Protein AF-A0A9N9S0D3-F1 (afdb_monomer_lite)

pLDDT: mean 79.44, std 11.35, range [39.31, 94.56]

Structure (mmCIF, N/CA/C/O backbone):
d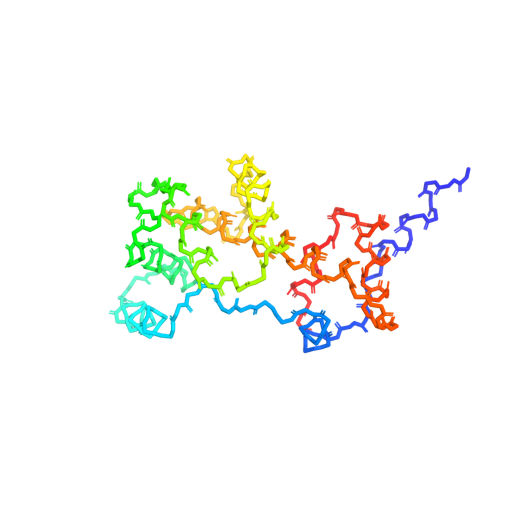ata_AF-A0A9N9S0D3-F1
#
_entry.id   AF-A0A9N9S0D3-F1
#
loop_
_atom_site.group_PDB
_atom_site.id
_atom_site.type_symbol
_atom_site.label_atom_id
_atom_site.label_alt_id
_atom_site.label_comp_id
_atom_site.label_asym_id
_atom_site.label_entity_id
_atom_site.label_seq_id
_atom_site.pdbx_PDB_ins_code
_atom_s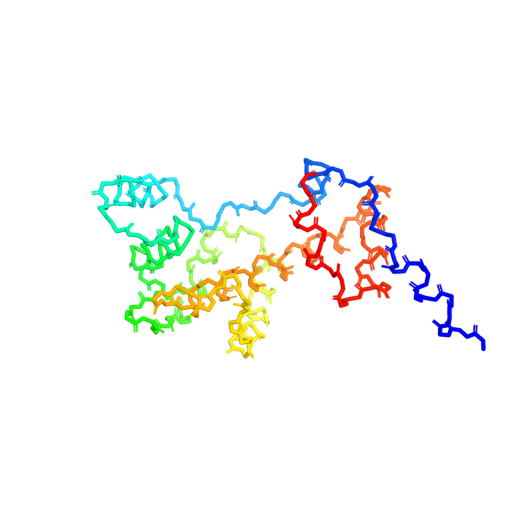ite.Cartn_x
_atom_site.Cartn_y
_atom_site.Cartn_z
_atom_site.occupancy
_atom_site.B_iso_or_equiv
_atom_site.auth_seq_id
_atom_site.auth_comp_id
_atom_site.auth_asym_id
_atom_site.auth_atom_id
_atom_site.pdbx_PDB_model_num
ATOM 1 N N . MET A 1 1 ? 1.444 15.442 36.832 1.00 44.16 1 MET A N 1
ATOM 2 C CA . MET A 1 1 ? 1.760 14.003 37.015 1.00 44.16 1 MET A CA 1
ATOM 3 C C . MET A 1 1 ? 1.287 13.112 35.844 1.00 44.16 1 MET A C 1
ATOM 5 O O . MET A 1 1 ? 1.137 11.915 36.040 1.00 44.16 1 MET A O 1
ATOM 9 N N . SER A 1 2 ? 1.118 13.631 34.614 1.00 50.88 2 SER A N 1
ATOM 10 C CA . SER A 1 2 ? 0.492 12.857 33.515 1.00 50.88 2 SER A CA 1
ATOM 11 C C . SER A 1 2 ? 1.452 12.205 32.509 1.00 50.88 2 SER A C 1
ATOM 13 O O . SER A 1 2 ? 1.049 11.251 31.862 1.00 50.88 2 SER A O 1
ATOM 15 N N . LYS A 1 3 ? 2.718 12.640 32.387 1.00 45.28 3 LYS A N 1
ATOM 16 C CA . LYS A 1 3 ? 3.658 12.077 31.387 1.00 45.28 3 LYS A CA 1
ATOM 17 C C . LYS A 1 3 ? 4.120 10.641 31.709 1.00 45.28 3 LYS A C 1
ATOM 19 O O . LYS A 1 3 ? 4.100 9.786 30.835 1.00 45.28 3 LYS A O 1
ATOM 24 N N . LYS A 1 4 ? 4.413 10.342 32.984 1.00 46.22 4 LYS A N 1
ATOM 25 C CA . LYS A 1 4 ? 4.898 9.016 33.437 1.00 46.22 4 LYS A CA 1
ATOM 26 C C . LYS A 1 4 ? 3.873 7.877 33.322 1.00 46.22 4 LYS A C 1
ATOM 28 O O . LYS A 1 4 ? 4.261 6.713 33.300 1.00 46.22 4 LYS A O 1
ATOM 33 N N . LYS A 1 5 ? 2.569 8.180 33.304 1.00 49.44 5 LYS A N 1
ATOM 34 C CA . LYS A 1 5 ? 1.515 7.153 33.206 1.00 49.44 5 LYS A CA 1
ATOM 35 C C . LYS A 1 5 ? 1.304 6.715 31.752 1.00 49.44 5 LYS A C 1
ATOM 37 O O . LYS A 1 5 ? 1.158 5.526 31.499 1.00 49.44 5 LYS A O 1
ATOM 42 N N . THR A 1 6 ? 1.382 7.659 30.814 1.00 53.00 6 THR A N 1
ATOM 43 C CA . THR A 1 6 ? 1.262 7.400 29.374 1.00 53.00 6 THR A CA 1
ATOM 44 C C . THR A 1 6 ? 2.432 6.571 28.836 1.00 53.00 6 THR A C 1
ATOM 46 O O . THR A 1 6 ? 2.200 5.660 28.052 1.00 53.00 6 THR A O 1
ATOM 49 N N . GLU A 1 7 ? 3.665 6.784 29.317 1.00 54.78 7 GLU A N 1
ATOM 50 C CA . GLU A 1 7 ? 4.820 5.943 28.939 1.00 54.78 7 GLU A CA 1
ATOM 51 C C . GLU A 1 7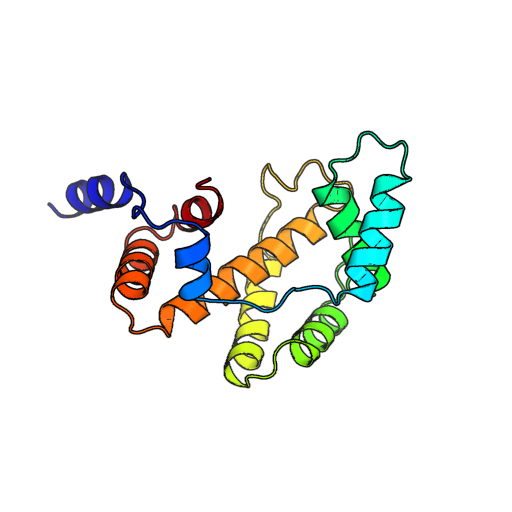 ? 4.627 4.467 29.310 1.00 54.78 7 GLU A C 1
ATOM 53 O O . GLU A 1 7 ? 4.866 3.596 28.480 1.00 54.78 7 GLU A O 1
ATOM 58 N N . LYS A 1 8 ? 4.138 4.166 30.524 1.00 61.97 8 LYS A N 1
ATOM 59 C CA . LYS A 1 8 ? 3.874 2.778 30.950 1.00 61.97 8 LYS A CA 1
ATOM 60 C C . LYS A 1 8 ? 2.764 2.105 30.139 1.00 61.97 8 LYS A C 1
ATOM 62 O O . LYS A 1 8 ? 2.847 0.910 29.881 1.00 61.97 8 LYS A O 1
ATOM 67 N N . GLU A 1 9 ? 1.732 2.850 29.745 1.00 62.78 9 GLU A N 1
ATOM 68 C CA . GLU A 1 9 ? 0.644 2.318 28.912 1.00 62.78 9 GLU A CA 1
ATOM 69 C C . GLU A 1 9 ? 1.098 2.073 27.469 1.00 62.78 9 GLU A C 1
ATOM 71 O O . GLU A 1 9 ? 0.650 1.116 26.847 1.00 62.78 9 GLU A O 1
ATOM 76 N N . CYS A 1 10 ? 2.028 2.887 26.964 1.00 70.06 10 CYS A N 1
ATOM 77 C CA . CYS A 1 10 ? 2.609 2.693 25.645 1.00 70.06 10 CYS A CA 1
ATOM 78 C C . CYS A 1 10 ? 3.698 1.635 25.606 1.00 70.06 10 CYS A C 1
ATOM 80 O O . CYS A 1 10 ? 4.029 1.226 24.506 1.00 70.06 10 CYS A O 1
ATOM 82 N N . GLN A 1 11 ? 4.239 1.173 26.741 1.00 69.75 11 GLN A N 1
ATOM 83 C CA . GLN A 1 11 ? 5.256 0.113 26.796 1.00 69.75 11 GLN A CA 1
ATOM 84 C C . GLN A 1 11 ? 4.720 -1.268 26.391 1.00 69.75 11 GLN A C 1
ATOM 86 O O . GLN A 1 11 ? 5.486 -2.081 25.876 1.00 69.75 11 GLN A O 1
ATOM 91 N N . ILE A 1 12 ? 3.422 -1.517 26.580 1.00 72.56 12 ILE A N 1
ATOM 92 C CA . ILE A 1 12 ? 2.795 -2.822 26.354 1.00 72.56 12 ILE A CA 1
ATOM 93 C C . ILE A 1 12 ? 1.930 -2.752 25.095 1.00 72.56 12 ILE A C 1
ATOM 95 O O . ILE A 1 12 ? 0.886 -2.099 25.093 1.00 72.56 12 ILE A O 1
ATOM 99 N N . LEU A 1 13 ? 2.341 -3.461 24.042 1.00 69.06 13 LEU A N 1
ATOM 100 C CA . LEU A 1 13 ? 1.510 -3.640 22.853 1.00 69.06 13 LEU A CA 1
ATOM 101 C C . LEU A 1 13 ? 0.228 -4.404 23.227 1.00 69.06 13 LEU A C 1
ATOM 103 O O . LEU A 1 13 ? 0.275 -5.347 24.030 1.00 69.06 13 LEU A O 1
ATOM 107 N N . PRO A 1 14 ? -0.938 -4.022 22.681 1.00 71.69 14 PRO A N 1
ATOM 108 C CA . PRO A 1 14 ? -2.157 -4.779 22.896 1.00 71.69 14 PRO A CA 1
ATOM 109 C C . PRO A 1 14 ? -1.950 -6.201 22.361 1.00 71.69 14 PRO A C 1
ATOM 111 O O . PRO A 1 14 ? -1.576 -6.384 21.209 1.00 71.69 14 PRO A O 1
ATOM 114 N N . LYS A 1 15 ? -2.202 -7.215 23.202 1.00 71.56 15 LYS A N 1
ATOM 115 C CA . LYS A 1 15 ? -2.138 -8.633 22.812 1.00 71.56 15 LYS A CA 1
ATOM 116 C C . LYS A 1 15 ? -3.276 -8.961 21.842 1.00 71.56 15 LYS A C 1
ATOM 118 O O . LYS A 1 15 ? -4.320 -9.472 22.247 1.00 71.56 15 LYS A O 1
ATOM 123 N N . VAL A 1 16 ? -3.090 -8.612 20.578 1.00 69.75 16 VAL A N 1
ATOM 124 C CA . VAL A 1 16 ? -4.000 -8.895 19.471 1.00 69.75 16 VAL A CA 1
ATOM 125 C C . VAL A 1 16 ? -3.178 -9.607 18.410 1.00 69.75 16 VAL A C 1
ATOM 127 O O . VAL A 1 16 ? -2.130 -9.113 18.014 1.00 69.75 16 VAL A O 1
ATOM 130 N N . SER A 1 17 ? -3.621 -10.789 17.992 1.00 70.62 17 SER A N 1
ATOM 131 C CA . SER A 1 17 ? -2.954 -11.523 16.918 1.00 70.62 17 SER A CA 1
ATOM 132 C C . SER A 1 17 ? -3.156 -10.807 15.579 1.00 70.62 17 SER A C 1
ATOM 134 O O . SER A 1 17 ? -4.193 -10.164 15.387 1.00 70.62 17 SER A O 1
ATOM 136 N N . LYS A 1 18 ? -2.226 -10.963 14.625 1.00 68.88 18 LYS A N 1
ATOM 137 C CA . LYS A 1 18 ? -2.382 -10.394 13.271 1.00 68.88 18 LYS A CA 1
ATOM 138 C C . LYS A 1 18 ? -3.736 -10.730 12.622 1.00 68.88 18 LYS A C 1
ATOM 140 O O . LYS A 1 18 ? -4.378 -9.798 12.149 1.00 68.88 18 LYS A O 1
ATOM 145 N N . PRO A 1 19 ? -4.259 -11.976 12.682 1.00 72.88 19 PRO A N 1
ATOM 146 C CA . PRO A 1 19 ? -5.588 -12.282 12.147 1.00 72.88 19 PRO A CA 1
ATOM 147 C C . PRO A 1 19 ? -6.699 -11.423 12.757 1.00 72.88 19 PRO A C 1
ATOM 149 O O . PRO A 1 19 ? -7.545 -10.914 12.036 1.00 72.88 19 PRO A O 1
ATOM 152 N N . LYS A 1 20 ? -6.657 -11.167 14.070 1.00 72.75 20 LYS A N 1
ATOM 153 C CA . LYS A 1 20 ? -7.641 -10.305 14.744 1.00 72.75 20 LYS A CA 1
ATOM 154 C C . LYS A 1 20 ? -7.454 -8.821 14.429 1.00 72.75 20 LYS A C 1
ATOM 156 O O . LYS A 1 20 ? -8.412 -8.054 14.481 1.00 72.75 20 LYS A O 1
ATOM 161 N N . LEU A 1 21 ? -6.228 -8.406 14.117 1.00 73.56 21 LEU A N 1
ATOM 162 C CA . LEU A 1 21 ? -5.931 -7.065 13.620 1.00 73.56 21 LEU A CA 1
ATOM 163 C C . LEU A 1 21 ? -6.548 -6.868 12.220 1.00 73.56 21 LEU A C 1
ATOM 165 O O . LEU A 1 21 ? -7.164 -5.836 11.959 1.00 73.56 21 LEU A O 1
ATOM 169 N N . LEU A 1 22 ? -6.461 -7.893 11.369 1.00 74.12 22 LEU A N 1
ATOM 170 C CA . LEU A 1 22 ? -7.061 -7.931 10.032 1.00 74.12 22 LEU A CA 1
ATOM 171 C C . LEU A 1 22 ? -8.591 -8.103 10.066 1.00 74.12 22 LEU A C 1
ATOM 173 O O . LEU A 1 22 ? -9.281 -7.518 9.242 1.00 74.12 22 LEU A O 1
ATOM 177 N N . GLU A 1 23 ? -9.160 -8.798 11.057 1.00 77.81 23 GLU A N 1
ATOM 178 C CA . GLU A 1 23 ? -10.618 -8.806 11.294 1.00 77.81 23 GLU A CA 1
ATOM 179 C C . GLU A 1 23 ? -11.151 -7.391 11.580 1.00 77.81 23 GLU A C 1
ATOM 181 O O . GLU A 1 23 ? -12.252 -7.029 11.159 1.00 77.81 23 GLU A O 1
ATOM 186 N N . CYS A 1 24 ? -10.358 -6.557 12.264 1.00 78.56 24 CYS A N 1
ATOM 187 C CA . CYS A 1 24 ? -10.700 -5.155 12.492 1.00 78.56 24 CYS A CA 1
ATOM 188 C C . CYS A 1 24 ? -10.608 -4.311 11.225 1.00 78.56 24 CYS A C 1
ATOM 190 O O . CYS A 1 24 ? -11.371 -3.359 11.065 1.00 78.56 24 CYS A O 1
ATOM 192 N N . CYS A 1 25 ? -9.686 -4.626 10.327 1.00 78.38 25 CYS A N 1
ATOM 193 C CA . CYS A 1 25 ? -9.649 -4.000 9.024 1.00 78.38 25 CYS A CA 1
ATOM 194 C C . CYS A 1 25 ? -9.001 -4.909 7.986 1.00 78.38 25 CYS A C 1
ATOM 196 O O . CYS A 1 25 ? -7.777 -5.027 7.935 1.00 78.38 25 CYS A O 1
ATOM 198 N N . ALA A 1 26 ? -9.832 -5.484 7.123 1.00 77.06 26 ALA A N 1
ATOM 199 C CA . ALA A 1 26 ? -9.373 -6.126 5.908 1.00 77.06 26 ALA A CA 1
ATOM 200 C C . ALA A 1 26 ? -9.245 -5.040 4.838 1.00 77.06 26 ALA A C 1
ATOM 202 O O . ALA A 1 26 ? -10.244 -4.618 4.248 1.00 77.06 26 ALA A O 1
ATOM 203 N N . LEU A 1 27 ? -8.029 -4.531 4.648 1.00 77.94 27 LEU A N 1
ATOM 204 C CA . LEU A 1 27 ? -7.731 -3.752 3.455 1.00 77.94 27 LEU A CA 1
ATOM 205 C C . LEU A 1 27 ? -7.675 -4.709 2.256 1.00 77.94 27 LEU A C 1
ATOM 207 O O . LEU A 1 27 ? -7.188 -5.828 2.413 1.00 77.94 27 LEU A O 1
ATOM 211 N N . PRO A 1 28 ? -8.186 -4.309 1.081 1.00 74.50 28 PRO A N 1
ATOM 212 C CA . PRO A 1 28 ? -7.936 -5.057 -0.140 1.00 74.50 28 PRO A CA 1
ATOM 213 C C . PRO A 1 28 ? -6.434 -5.107 -0.425 1.00 74.50 28 PRO A C 1
ATOM 215 O O . PRO A 1 28 ? -5.695 -4.183 -0.066 1.00 74.50 28 PRO A O 1
ATOM 218 N N . ASP A 1 29 ? -6.015 -6.171 -1.105 1.00 82.38 29 ASP A N 1
ATOM 219 C CA . ASP A 1 29 ? -4.662 -6.278 -1.636 1.00 82.38 29 ASP A CA 1
ATOM 220 C C . ASP A 1 29 ? -4.358 -5.064 -2.517 1.00 82.38 29 ASP A C 1
ATOM 222 O O . ASP A 1 29 ? -5.196 -4.613 -3.304 1.00 82.38 29 ASP A O 1
ATOM 2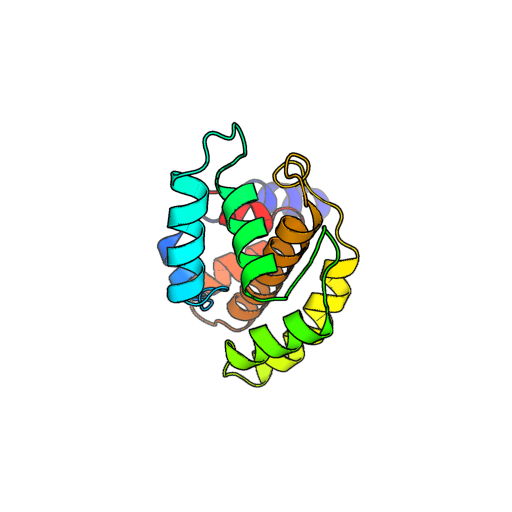26 N N . PHE A 1 30 ? -3.152 -4.522 -2.359 1.00 84.25 30 PHE A N 1
ATOM 227 C CA . PHE A 1 30 ? -2.732 -3.345 -3.112 1.00 84.25 30 PHE A CA 1
ATOM 228 C C . PHE A 1 30 ? -2.541 -3.665 -4.577 1.00 84.25 30 PHE A C 1
ATOM 230 O O . PHE A 1 30 ? -2.820 -2.812 -5.399 1.00 84.25 30 PHE A O 1
ATOM 237 N N . PHE A 1 31 ? -2.134 -4.886 -4.900 1.00 89.25 31 PHE A N 1
ATOM 238 C CA . PHE A 1 31 ? -1.942 -5.321 -6.268 1.00 89.25 31 PHE A CA 1
ATOM 239 C C . PHE A 1 31 ? -2.931 -6.423 -6.613 1.00 89.25 31 PHE A C 1
ATOM 241 O O . PHE A 1 31 ? -3.232 -7.293 -5.791 1.00 89.25 31 PHE A O 1
ATOM 248 N N . LYS A 1 32 ? -3.446 -6.375 -7.841 1.00 87.88 32 LYS A N 1
ATOM 249 C CA . LYS A 1 32 ? -4.280 -7.445 -8.390 1.00 87.88 32 LYS A CA 1
ATOM 250 C C . LYS A 1 32 ? -3.487 -8.756 -8.453 1.00 87.88 32 LYS A C 1
ATOM 252 O O . LYS A 1 32 ? -2.257 -8.757 -8.465 1.00 87.88 32 LYS A O 1
ATOM 257 N N . SER A 1 33 ? -4.204 -9.880 -8.455 1.00 89.25 33 SER A N 1
ATOM 258 C CA . SER A 1 33 ? -3.586 -11.209 -8.397 1.00 89.25 33 SER A CA 1
ATOM 259 C C . SER A 1 33 ? -2.655 -11.487 -9.572 1.00 89.25 33 SER A C 1
ATOM 261 O O . SER A 1 33 ? -1.607 -12.072 -9.352 1.00 89.25 33 SER A O 1
ATOM 263 N N . ASP A 1 34 ? -3.011 -11.024 -10.771 1.00 92.94 34 ASP A N 1
ATOM 264 C CA . ASP A 1 34 ? -2.196 -11.129 -11.984 1.00 92.94 34 ASP A CA 1
ATOM 265 C C . ASP A 1 34 ? -0.844 -10.422 -11.825 1.00 92.94 34 ASP A C 1
ATOM 267 O O . ASP A 1 34 ? 0.190 -11.055 -11.992 1.00 92.94 34 ASP A O 1
ATOM 271 N N . VAL A 1 35 ? -0.840 -9.159 -11.388 1.00 93.38 35 VAL A N 1
ATOM 272 C CA . VAL A 1 35 ? 0.396 -8.401 -11.111 1.00 93.38 35 VAL A CA 1
ATOM 273 C C . VAL A 1 35 ? 1.245 -9.113 -10.061 1.00 93.38 35 VAL A C 1
ATOM 275 O O . VAL A 1 35 ? 2.453 -9.266 -10.218 1.00 93.38 35 VAL A O 1
ATOM 278 N N . ARG A 1 36 ? 0.616 -9.579 -8.975 1.00 91.06 36 ARG A N 1
ATOM 279 C CA . ARG A 1 36 ? 1.331 -10.288 -7.910 1.00 91.06 36 ARG A CA 1
ATOM 280 C C . ARG A 1 36 ? 1.956 -11.585 -8.418 1.00 91.06 36 ARG A C 1
ATOM 282 O O . ARG A 1 36 ? 3.082 -11.878 -8.045 1.00 91.06 36 ARG A O 1
ATOM 289 N N . GLU A 1 37 ? 1.232 -12.369 -9.207 1.00 93.00 37 GLU A N 1
ATOM 290 C CA . GLU A 1 37 ? 1.720 -13.637 -9.757 1.00 93.00 37 GLU A CA 1
ATOM 291 C C . GLU A 1 37 ? 2.884 -13.415 -10.726 1.00 93.00 37 GLU A C 1
ATOM 293 O O . GLU A 1 37 ? 3.897 -14.103 -10.599 1.00 93.00 37 GLU A O 1
ATOM 298 N N . THR A 1 38 ? 2.786 -12.412 -11.606 1.00 93.94 38 THR A N 1
ATOM 299 C CA . THR A 1 38 ? 3.893 -11.983 -12.474 1.00 93.94 38 THR A CA 1
ATOM 300 C C . THR A 1 38 ? 5.127 -11.644 -11.644 1.00 93.94 38 THR A C 1
ATOM 302 O O . THR A 1 38 ? 6.175 -12.259 -11.825 1.00 93.94 38 THR A O 1
ATOM 305 N N . CYS A 1 39 ? 4.989 -10.759 -10.654 1.00 92.31 39 CYS A N 1
ATOM 306 C CA . CYS A 1 39 ? 6.126 -10.324 -9.848 1.00 92.31 39 CYS A CA 1
ATOM 307 C C . CYS A 1 39 ? 6.718 -11.426 -8.971 1.00 92.31 39 CYS A C 1
ATOM 309 O O . CYS A 1 39 ? 7.929 -11.466 -8.779 1.00 92.31 39 CYS A O 1
ATOM 311 N N . VAL A 1 40 ? 5.896 -12.351 -8.460 1.00 91.44 40 VAL A N 1
ATOM 312 C CA . VAL A 1 40 ? 6.414 -13.522 -7.739 1.00 91.44 40 VAL A CA 1
ATOM 313 C C . VAL A 1 40 ? 7.281 -14.366 -8.665 1.00 91.44 40 VAL A C 1
ATOM 315 O O . VAL A 1 40 ? 8.349 -14.788 -8.233 1.00 91.44 40 VAL A O 1
ATOM 318 N N . SER A 1 41 ? 6.854 -14.589 -9.914 1.00 90.19 41 SER A N 1
ATOM 319 C CA . SER A 1 41 ? 7.647 -15.337 -10.895 1.00 90.19 41 SER A CA 1
ATOM 320 C C . SER A 1 41 ? 8.974 -14.634 -11.172 1.00 90.19 41 SER A C 1
ATOM 322 O O . SER A 1 41 ? 10.026 -15.237 -10.980 1.00 90.19 41 SER A O 1
ATOM 324 N N . GLU A 1 42 ? 8.937 -13.346 -11.525 1.00 89.69 42 GLU A N 1
ATOM 325 C CA . GLU A 1 42 ? 10.137 -12.569 -11.864 1.00 89.69 42 GLU A CA 1
ATOM 326 C C . GLU A 1 42 ? 11.140 -12.505 -10.710 1.00 89.69 42 GLU A C 1
ATOM 328 O O . GLU A 1 42 ? 12.334 -12.734 -10.901 1.00 89.69 42 GLU A O 1
ATOM 333 N N . CYS A 1 43 ? 10.658 -12.276 -9.489 1.00 88.38 43 CYS A N 1
ATOM 334 C CA . CYS A 1 43 ? 11.514 -12.235 -8.310 1.00 88.38 43 CYS A CA 1
ATOM 335 C C . CYS A 1 43 ? 12.008 -13.620 -7.872 1.00 88.38 43 CYS A C 1
ATOM 337 O O . CYS A 1 43 ? 13.017 -13.701 -7.177 1.00 88.38 43 CYS A O 1
ATOM 339 N N . SER A 1 44 ? 11.321 -14.705 -8.251 1.00 83.81 44 SER A N 1
ATOM 340 C CA . SER A 1 44 ? 11.773 -16.076 -7.976 1.00 83.81 44 SER A CA 1
ATOM 341 C C . SER A 1 44 ? 12.798 -16.599 -8.984 1.00 83.81 44 SER A C 1
ATOM 343 O O . SER A 1 44 ? 13.615 -17.442 -8.619 1.00 83.81 44 SER A O 1
ATOM 345 N N . ASP A 1 45 ? 12.767 -16.085 -10.216 1.00 77.00 45 ASP A N 1
ATOM 346 C CA . ASP A 1 45 ? 13.695 -16.436 -11.299 1.00 77.00 45 ASP A CA 1
ATOM 347 C C . ASP A 1 45 ? 14.946 -15.533 -11.322 1.00 77.00 45 ASP A C 1
ATOM 349 O O . ASP A 1 45 ? 15.906 -15.797 -12.047 1.00 77.00 45 ASP A O 1
ATOM 353 N N . SER A 1 46 ? 14.943 -14.460 -10.530 1.00 65.62 46 SER A N 1
ATOM 354 C CA . SER A 1 46 ? 16.066 -13.544 -10.367 1.00 65.62 46 SER A CA 1
ATOM 355 C C . SER A 1 46 ? 17.165 -14.161 -9.489 1.00 65.62 46 SER A C 1
ATOM 357 O O . SER A 1 46 ? 16.967 -14.388 -8.298 1.00 65.62 46 SER A O 1
ATOM 359 N N . ASP A 1 47 ? 18.364 -14.342 -10.053 1.00 58.59 47 ASP A N 1
ATOM 360 C CA . ASP A 1 47 ? 19.598 -14.725 -9.336 1.00 58.59 47 ASP A CA 1
ATOM 361 C C . ASP A 1 47 ? 20.111 -13.634 -8.357 1.00 58.59 47 ASP A C 1
ATOM 363 O O . ASP A 1 47 ? 21.213 -13.746 -7.814 1.00 58.59 47 ASP A O 1
ATOM 367 N N . ALA A 1 48 ? 19.374 -12.534 -8.165 1.00 56.84 48 ALA A N 1
ATOM 368 C CA . ALA A 1 48 ? 19.842 -11.378 -7.409 1.00 56.84 48 ALA A CA 1
ATOM 369 C C . ALA A 1 48 ? 19.728 -11.563 -5.885 1.00 56.84 48 ALA A C 1
ATOM 371 O O . ALA A 1 48 ? 18.681 -11.941 -5.366 1.00 56.84 48 ALA A O 1
ATOM 372 N N . ASP A 1 49 ? 20.772 -11.135 -5.165 1.00 62.44 49 ASP A N 1
ATOM 373 C CA . ASP A 1 49 ? 20.832 -10.930 -3.702 1.00 62.44 49 ASP A CA 1
ATOM 374 C C . ASP A 1 49 ? 19.861 -9.835 -3.184 1.00 62.44 49 ASP A C 1
ATOM 376 O O . ASP A 1 49 ? 20.044 -9.276 -2.099 1.00 62.44 49 ASP A O 1
ATOM 380 N N . GLN A 1 50 ? 18.846 -9.470 -3.968 1.00 69.12 50 GLN A N 1
ATOM 381 C CA . GLN A 1 50 ? 17.891 -8.428 -3.625 1.00 69.12 50 GLN A CA 1
ATOM 382 C C . GLN A 1 50 ? 16.862 -8.981 -2.635 1.00 69.12 50 GLN A C 1
ATOM 384 O O . GLN A 1 50 ? 16.367 -10.099 -2.789 1.00 69.12 50 GLN A O 1
ATOM 389 N N . ASP A 1 51 ? 16.519 -8.195 -1.613 1.00 82.69 51 ASP A N 1
ATOM 390 C CA . ASP A 1 51 ? 15.471 -8.584 -0.674 1.00 82.69 51 ASP A CA 1
ATOM 391 C C . ASP A 1 51 ? 14.159 -8.865 -1.446 1.00 82.69 51 ASP A C 1
ATOM 393 O O . ASP A 1 51 ? 13.737 -8.029 -2.260 1.00 82.69 51 ASP A O 1
ATOM 397 N N . PRO A 1 52 ? 13.496 -10.019 -1.221 1.00 84.38 52 PRO A N 1
ATOM 398 C CA . PRO A 1 52 ? 12.292 -10.388 -1.960 1.00 84.38 52 PRO A CA 1
ATOM 399 C C . PRO A 1 52 ? 11.190 -9.330 -1.898 1.00 84.38 52 PRO A C 1
ATOM 401 O O . PRO A 1 52 ? 10.437 -9.164 -2.854 1.00 84.38 52 PRO A O 1
ATOM 404 N N . TRP A 1 53 ? 11.085 -8.591 -0.793 1.00 83.81 53 TRP A N 1
ATOM 405 C CA . TRP A 1 53 ? 10.119 -7.511 -0.655 1.00 83.81 53 TRP A CA 1
ATOM 406 C C . TRP A 1 53 ? 10.482 -6.298 -1.521 1.00 83.81 53 TRP A C 1
ATOM 408 O O . TRP A 1 53 ? 9.588 -5.723 -2.148 1.00 83.81 53 TRP A O 1
ATOM 418 N N . CYS A 1 54 ? 11.770 -5.943 -1.616 1.00 87.44 54 CYS A N 1
ATOM 419 C CA . CYS A 1 54 ? 12.252 -4.883 -2.507 1.00 87.44 54 CYS A CA 1
ATOM 420 C C . CYS A 1 54 ? 11.984 -5.218 -3.979 1.00 87.44 54 CYS A C 1
ATOM 422 O O . CYS A 1 54 ? 11.463 -4.371 -4.713 1.00 87.44 54 CYS A O 1
ATOM 424 N N . CYS A 1 55 ? 12.275 -6.457 -4.391 1.00 89.81 55 CYS A N 1
ATOM 425 C CA . CYS A 1 55 ? 12.006 -6.918 -5.752 1.00 89.81 55 CYS A CA 1
ATOM 426 C C . CYS A 1 55 ? 10.502 -6.883 -6.056 1.00 89.81 55 CYS A C 1
ATOM 428 O O . CYS A 1 55 ? 10.073 -6.224 -7.003 1.00 89.81 55 CYS A O 1
ATOM 430 N N . MET A 1 56 ? 9.682 -7.500 -5.196 1.00 90.56 56 MET A N 1
ATOM 431 C CA . MET A 1 56 ? 8.227 -7.559 -5.377 1.00 90.56 56 MET A CA 1
ATOM 432 C C . MET A 1 56 ? 7.594 -6.173 -5.464 1.00 90.56 56 MET A C 1
ATOM 434 O O . MET A 1 56 ? 6.699 -5.944 -6.274 1.00 90.56 56 MET A O 1
ATOM 438 N N . THR A 1 57 ? 8.049 -5.251 -4.619 1.00 90.69 57 THR A N 1
ATOM 439 C CA . THR A 1 57 ? 7.543 -3.879 -4.590 1.00 90.69 57 THR A CA 1
ATOM 440 C C . THR A 1 57 ? 7.928 -3.118 -5.852 1.00 90.69 57 THR A C 1
ATOM 442 O O . THR A 1 57 ? 7.085 -2.430 -6.424 1.00 90.69 57 THR A O 1
ATOM 445 N N . THR A 1 58 ? 9.175 -3.261 -6.301 1.00 91.75 58 THR A N 1
ATOM 446 C CA . THR A 1 58 ? 9.660 -2.606 -7.519 1.00 91.75 58 THR A CA 1
ATOM 447 C C . THR A 1 58 ? 8.925 -3.126 -8.744 1.00 91.75 58 THR A C 1
ATOM 449 O O . THR A 1 58 ? 8.296 -2.328 -9.437 1.00 91.75 58 THR A O 1
ATOM 452 N N . CYS A 1 59 ? 8.887 -4.448 -8.931 1.00 93.00 59 CYS A N 1
ATOM 453 C CA . CYS A 1 59 ? 8.141 -5.069 -10.022 1.00 93.00 59 CYS A CA 1
ATOM 454 C C . CYS A 1 59 ? 6.684 -4.602 -10.030 1.00 93.00 59 CYS A C 1
ATOM 456 O O . CYS A 1 59 ? 6.191 -4.107 -11.038 1.00 93.00 59 CYS A O 1
ATOM 458 N N . ALA A 1 60 ? 5.996 -4.665 -8.884 1.00 93.94 60 ALA A N 1
ATOM 459 C CA . ALA A 1 60 ? 4.582 -4.322 -8.846 1.00 93.94 60 ALA A CA 1
ATOM 460 C C . ALA A 1 60 ? 4.333 -2.846 -9.180 1.00 93.94 60 ALA A C 1
ATOM 462 O O . ALA A 1 60 ? 3.340 -2.537 -9.835 1.00 93.94 60 ALA A O 1
ATOM 463 N N . MET A 1 61 ? 5.217 -1.936 -8.758 1.00 94.56 61 MET A N 1
ATOM 464 C CA . MET A 1 61 ? 5.120 -0.508 -9.071 1.00 94.56 61 MET A CA 1
ATOM 465 C C . MET A 1 61 ? 5.361 -0.205 -10.550 1.00 94.56 61 MET A C 1
ATOM 467 O O . MET A 1 61 ? 4.690 0.675 -11.094 1.00 94.56 61 MET A O 1
ATOM 471 N N . GLU A 1 62 ? 6.280 -0.921 -11.193 1.00 93.06 62 GLU A N 1
ATOM 472 C CA . GLU A 1 62 ? 6.585 -0.749 -12.615 1.00 93.06 62 GLU A CA 1
ATOM 473 C C . GLU A 1 62 ? 5.517 -1.392 -13.508 1.00 93.06 62 GLU A C 1
ATOM 475 O O . GLU A 1 62 ? 4.973 -0.712 -14.379 1.00 93.06 62 GLU A O 1
ATOM 480 N N . GLU A 1 63 ? 5.104 -2.630 -13.215 1.00 94.12 63 GLU A N 1
ATOM 481 C CA . GLU A 1 63 ? 4.044 -3.361 -13.935 1.00 94.12 63 GLU A CA 1
ATOM 482 C C . GLU A 1 63 ? 2.700 -2.622 -13.933 1.00 94.12 63 GLU A C 1
ATOM 484 O O . GLU A 1 63 ? 1.889 -2.732 -14.853 1.00 94.12 63 GLU A O 1
ATOM 489 N N . THR A 1 64 ? 2.439 -1.846 -12.882 1.00 92.75 64 THR A N 1
ATOM 490 C CA . THR A 1 64 ? 1.204 -1.062 -12.751 1.00 92.75 64 THR A CA 1
ATOM 491 C C . THR A 1 64 ? 1.348 0.389 -13.204 1.00 92.75 64 THR A C 1
ATOM 493 O O . THR A 1 64 ? 0.410 1.175 -13.040 1.00 92.75 64 THR A O 1
ATOM 496 N N . GLU A 1 65 ? 2.501 0.757 -13.774 1.00 93.62 65 GLU A N 1
ATOM 497 C CA . GLU A 1 65 ? 2.848 2.119 -14.203 1.00 93.62 65 GLU A CA 1
ATOM 498 C C . GLU A 1 65 ? 2.669 3.167 -13.082 1.00 93.62 65 GLU A C 1
ATOM 500 O O . GLU A 1 65 ? 2.387 4.354 -13.313 1.00 93.62 65 GLU A O 1
ATOM 505 N N . LEU A 1 66 ? 2.792 2.719 -11.830 1.00 93.06 66 LEU A N 1
ATOM 506 C CA . LEU A 1 66 ? 2.702 3.555 -10.638 1.00 93.06 66 LEU A CA 1
ATOM 507 C C . LEU A 1 66 ? 4.010 4.266 -10.348 1.00 93.06 66 LEU A C 1
ATOM 509 O O . LEU A 1 66 ? 4.004 5.339 -9.740 1.00 93.06 66 LEU A O 1
ATOM 513 N N . GLY A 1 67 ? 5.115 3.699 -10.810 1.00 91.38 67 GLY A N 1
ATOM 514 C CA . GLY A 1 67 ? 6.409 4.341 -10.847 1.00 91.38 67 GLY A CA 1
ATOM 515 C C . GLY A 1 67 ? 7.230 3.877 -12.042 1.00 91.38 67 GLY A C 1
ATOM 516 O O . GLY A 1 67 ? 6.912 2.884 -12.684 1.00 91.38 67 GLY A O 1
ATOM 517 N N . SER A 1 68 ? 8.272 4.639 -12.359 1.00 91.44 68 SER A N 1
ATOM 518 C CA . SER A 1 68 ? 9.347 4.197 -13.249 1.00 91.44 68 SER A CA 1
ATOM 519 C C . SER A 1 68 ? 10.670 4.798 -12.786 1.00 91.44 68 SER A C 1
ATOM 521 O O . SER A 1 68 ? 10.707 5.992 -12.463 1.00 91.44 68 SER A O 1
ATOM 523 N N . ASN A 1 69 ? 11.736 3.989 -12.739 1.00 86.75 69 ASN A N 1
ATOM 524 C CA . ASN A 1 69 ? 13.094 4.411 -12.365 1.00 86.75 69 ASN A CA 1
ATOM 525 C C . ASN A 1 69 ? 13.130 5.238 -11.068 1.00 86.75 69 ASN A C 1
ATOM 527 O O . ASN A 1 69 ? 13.657 6.353 -11.026 1.00 86.75 69 ASN A O 1
ATOM 531 N N . GLY A 1 70 ? 12.460 4.744 -10.034 1.00 83.81 70 GLY A N 1
ATOM 532 C CA . GLY A 1 70 ? 12.378 5.395 -8.731 1.00 83.81 70 GLY A CA 1
ATOM 533 C C . GLY A 1 70 ? 11.562 6.685 -8.671 1.00 83.81 70 GLY A C 1
ATOM 534 O O . GLY A 1 70 ? 11.554 7.403 -7.677 1.00 83.81 70 GLY A O 1
ATOM 535 N N . THR A 1 71 ? 10.838 7.027 -9.735 1.00 88.62 71 THR A N 1
ATOM 536 C CA . THR A 1 71 ? 9.918 8.168 -9.728 1.00 88.62 71 THR A CA 1
ATOM 537 C C . THR A 1 71 ? 8.484 7.674 -9.636 1.00 88.62 71 THR A C 1
ATOM 539 O O . THR A 1 71 ? 8.045 6.891 -10.472 1.00 88.62 71 THR A O 1
ATOM 542 N N . ILE A 1 72 ? 7.733 8.145 -8.637 1.00 89.75 72 ILE A N 1
ATOM 543 C CA . ILE A 1 72 ? 6.322 7.785 -8.435 1.00 89.75 72 ILE A CA 1
ATOM 544 C C . ILE A 1 72 ? 5.409 8.668 -9.299 1.00 89.75 72 ILE A C 1
ATOM 546 O O . ILE A 1 72 ? 5.422 9.899 -9.199 1.00 89.75 72 ILE A O 1
ATOM 550 N N . ASN A 1 73 ? 4.531 8.044 -10.085 1.00 90.44 73 ASN A N 1
AT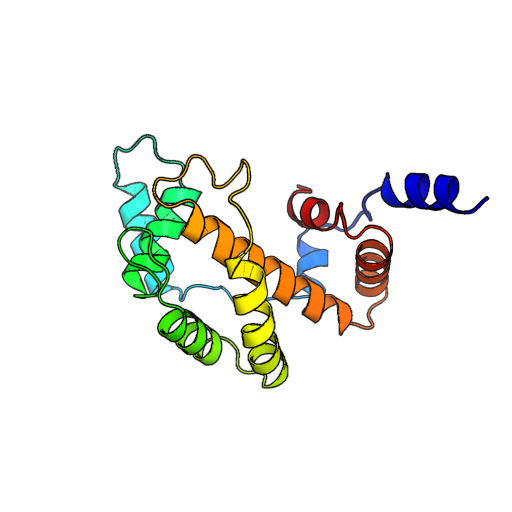OM 551 C CA . ASN A 1 73 ? 3.460 8.712 -10.812 1.00 90.44 73 ASN A CA 1
ATOM 552 C C . ASN A 1 73 ? 2.202 8.837 -9.939 1.00 90.44 73 ASN A C 1
ATOM 554 O O . ASN A 1 73 ? 1.324 7.976 -9.911 1.00 90.44 73 ASN A O 1
ATOM 558 N N . LYS A 1 74 ? 2.081 9.975 -9.253 1.00 84.62 74 LYS A N 1
ATOM 559 C CA . LYS A 1 74 ? 0.971 10.284 -8.332 1.00 84.62 74 LYS A CA 1
ATOM 560 C C . LYS A 1 74 ? -0.413 10.133 -8.966 1.00 84.62 74 LYS A C 1
ATOM 562 O O . LYS A 1 74 ? -1.350 9.681 -8.308 1.00 84.62 74 LYS A O 1
ATOM 567 N N . ALA A 1 75 ? -0.555 10.538 -10.228 1.00 88.31 75 ALA A N 1
ATOM 568 C CA . ALA A 1 75 ? -1.827 10.457 -10.935 1.00 88.31 75 ALA A CA 1
ATOM 569 C C . ALA A 1 75 ? -2.216 8.996 -11.194 1.00 88.31 75 ALA A C 1
ATOM 571 O O . ALA A 1 75 ? -3.367 8.627 -10.945 1.00 88.31 75 ALA A O 1
ATOM 572 N N . SER A 1 76 ? -1.253 8.167 -11.611 1.00 90.69 76 SER A N 1
ATOM 573 C CA . SER A 1 76 ? -1.443 6.722 -11.761 1.00 90.69 76 SER A CA 1
ATOM 574 C C . SER A 1 76 ? -1.762 6.062 -10.425 1.00 90.69 76 SER A C 1
ATOM 576 O O . SER A 1 76 ? -2.764 5.361 -10.339 1.00 90.69 76 SER A O 1
ATOM 578 N N . VAL A 1 77 ? -1.011 6.369 -9.359 1.00 88.88 77 VAL A N 1
ATOM 579 C CA . VAL A 1 77 ? -1.243 5.824 -8.005 1.00 88.88 77 VAL A CA 1
ATOM 580 C C . VAL A 1 77 ? -2.657 6.129 -7.536 1.00 88.88 77 VAL A C 1
ATOM 582 O O . VAL A 1 77 ? -3.400 5.232 -7.138 1.00 88.88 77 VAL A O 1
ATOM 585 N N . LYS A 1 78 ? -3.072 7.392 -7.643 1.00 87.44 78 LYS A N 1
ATOM 586 C CA . LYS A 1 78 ? -4.424 7.804 -7.272 1.00 87.44 78 LYS A CA 1
ATOM 587 C C . LYS A 1 78 ? -5.487 7.050 -8.071 1.00 87.44 78 LYS A C 1
ATOM 589 O O . LYS A 1 78 ? -6.446 6.556 -7.480 1.00 87.44 78 LYS A O 1
ATOM 594 N N . LYS A 1 79 ? -5.332 6.977 -9.395 1.00 89.50 79 LYS A N 1
ATOM 595 C CA . LYS A 1 79 ? -6.280 6.296 -10.286 1.00 89.50 79 LYS A CA 1
ATOM 596 C C . LYS A 1 79 ? -6.379 4.806 -9.951 1.00 89.50 79 LYS A C 1
ATOM 598 O O . LYS A 1 79 ? -7.477 4.303 -9.745 1.00 89.50 79 LYS A O 1
ATOM 603 N N . TYR A 1 80 ? -5.240 4.142 -9.815 1.00 89.44 80 TYR A N 1
ATOM 604 C CA . TYR A 1 80 ? -5.143 2.718 -9.527 1.00 89.44 80 TYR A CA 1
ATOM 605 C C . TYR A 1 80 ? -5.820 2.347 -8.205 1.00 89.44 80 TYR A C 1
ATOM 607 O O . TYR A 1 80 ? -6.702 1.491 -8.159 1.00 89.44 80 TYR A O 1
ATOM 615 N N . PHE A 1 81 ? -5.500 3.066 -7.129 1.00 85.44 81 PHE A N 1
ATOM 616 C CA . PHE A 1 81 ? -6.140 2.829 -5.839 1.00 85.44 81 PHE A CA 1
ATOM 617 C C . PHE A 1 81 ? -7.624 3.226 -5.839 1.00 85.44 81 PHE A C 1
ATOM 619 O O . PHE A 1 81 ? -8.414 2.610 -5.128 1.00 85.44 81 PHE A O 1
ATOM 626 N N . TYR A 1 82 ? -8.060 4.202 -6.642 1.00 85.62 82 TYR A N 1
ATOM 627 C CA . TYR A 1 82 ? -9.494 4.482 -6.810 1.00 85.62 82 TYR A CA 1
ATOM 628 C C . TYR A 1 82 ? -10.247 3.308 -7.441 1.00 85.62 82 TYR A C 1
ATOM 630 O O . TYR A 1 82 ? -11.394 3.061 -7.059 1.00 85.62 82 TYR A O 1
ATOM 638 N N . ASP A 1 83 ? -9.614 2.583 -8.361 1.00 83.94 83 ASP A N 1
ATOM 639 C CA . ASP A 1 83 ? -10.202 1.409 -9.004 1.00 83.94 83 ASP A CA 1
ATOM 640 C C . ASP A 1 83 ? -10.278 0.210 -8.044 1.00 83.94 83 ASP A C 1
ATOM 642 O O . ASP A 1 83 ? -11.234 -0.563 -8.098 1.00 83.94 83 ASP A O 1
ATOM 646 N N . ILE A 1 84 ? -9.329 0.097 -7.109 1.00 82.31 84 ILE A N 1
ATOM 647 C CA . ILE A 1 84 ? -9.316 -0.945 -6.067 1.00 82.31 84 ILE A CA 1
ATOM 648 C C . ILE A 1 84 ? -10.311 -0.633 -4.942 1.00 82.31 84 ILE A C 1
ATOM 650 O O . ILE A 1 84 ? -11.056 -1.503 -4.483 1.00 82.31 84 ILE A O 1
ATOM 654 N N . PHE A 1 85 ? -10.352 0.615 -4.474 1.00 77.25 85 PHE A N 1
ATOM 655 C CA . PHE A 1 85 ? -11.194 1.005 -3.349 1.00 77.25 85 PHE A CA 1
ATOM 656 C C . PHE A 1 85 ? -12.585 1.443 -3.811 1.00 77.25 85 PHE A C 1
ATOM 658 O O . PHE A 1 85 ? -12.785 2.534 -4.348 1.00 77.25 85 PHE A O 1
ATOM 665 N N . ILE A 1 86 ? -13.585 0.612 -3.514 1.00 62.06 86 ILE A N 1
ATOM 666 C CA . ILE A 1 86 ? -14.988 0.856 -3.883 1.00 62.06 86 ILE A CA 1
ATOM 667 C C . ILE A 1 86 ? -15.632 1.954 -3.012 1.00 62.06 86 ILE A C 1
ATOM 669 O O . ILE A 1 86 ? -16.545 2.649 -3.461 1.00 62.06 86 ILE A O 1
ATOM 673 N N . SER A 1 87 ? -15.173 2.158 -1.770 1.00 73.38 87 SER A N 1
ATOM 674 C CA . SER A 1 87 ? -15.829 3.107 -0.864 1.00 73.38 87 SER A CA 1
ATOM 675 C C . SER A 1 87 ? -15.399 4.560 -1.109 1.00 73.38 87 SER A C 1
ATOM 677 O O . SER A 1 87 ? -14.216 4.902 -1.173 1.00 73.38 87 SER A O 1
ATOM 679 N N . ILE A 1 88 ? -16.390 5.453 -1.190 1.00 74.19 88 ILE A N 1
ATOM 680 C CA . ILE A 1 88 ? -16.190 6.905 -1.352 1.00 74.19 88 ILE A CA 1
ATOM 681 C C . ILE A 1 88 ? -15.353 7.483 -0.200 1.00 74.19 88 ILE A C 1
ATOM 683 O O . ILE A 1 88 ? -14.579 8.421 -0.391 1.00 74.19 88 ILE A O 1
ATOM 687 N N . GLU A 1 89 ? -15.499 6.924 0.999 1.00 72.38 89 GLU A N 1
ATOM 688 C CA . GLU A 1 89 ? -14.750 7.336 2.184 1.00 72.38 89 GLU A CA 1
ATOM 689 C C . GLU A 1 89 ? -13.259 7.031 2.037 1.00 72.38 89 GLU A C 1
ATOM 691 O O . GLU A 1 89 ? -12.449 7.924 2.269 1.00 72.38 89 GLU A O 1
ATOM 696 N N . ILE A 1 90 ? -12.884 5.836 1.561 1.00 71.25 90 ILE A N 1
ATOM 697 C CA . ILE A 1 90 ? -11.475 5.493 1.316 1.00 71.25 90 ILE A CA 1
ATOM 698 C C . ILE A 1 90 ? -10.874 6.377 0.221 1.00 71.25 90 ILE A C 1
ATOM 700 O O . ILE A 1 90 ? -9.778 6.906 0.400 1.00 71.25 90 ILE A O 1
ATOM 704 N N . ARG A 1 91 ? -11.618 6.652 -0.855 1.00 78.00 91 ARG A N 1
ATOM 705 C CA . ARG A 1 91 ? -11.161 7.545 -1.936 1.00 78.00 91 ARG A CA 1
ATOM 706 C C . ARG A 1 91 ? -10.864 8.971 -1.459 1.00 78.00 91 ARG A C 1
ATOM 708 O O . ARG A 1 91 ? -9.848 9.546 -1.839 1.00 78.00 91 ARG A O 1
ATOM 715 N N . LYS A 1 92 ? -11.715 9.537 -0.592 1.00 75.50 92 LYS A N 1
ATOM 716 C CA . LYS A 1 92 ? -11.489 10.866 0.014 1.00 75.50 92 LYS A CA 1
ATOM 717 C C . LYS A 1 92 ? -10.264 10.898 0.929 1.00 75.50 92 LYS A C 1
ATOM 719 O O . LYS A 1 92 ? -9.658 11.953 1.107 1.00 75.50 92 LYS A O 1
ATOM 724 N N . MET A 1 93 ? -9.936 9.768 1.547 1.00 77.00 93 MET A N 1
ATOM 725 C CA . MET A 1 93 ? -8.774 9.650 2.425 1.00 77.00 93 MET A CA 1
ATOM 726 C C . MET A 1 93 ? -7.489 9.493 1.631 1.00 77.00 93 MET A C 1
ATOM 728 O O . MET A 1 93 ? -6.494 10.104 2.007 1.00 77.00 93 MET A O 1
ATOM 732 N N . LEU A 1 94 ? -7.537 8.762 0.516 1.00 81.62 94 LEU A N 1
ATOM 733 C CA . LEU A 1 94 ? -6.377 8.508 -0.325 1.00 81.62 94 LEU A CA 1
ATOM 734 C C . LEU A 1 94 ? -5.658 9.801 -0.727 1.00 81.62 94 LEU A C 1
ATOM 736 O O . LEU A 1 94 ? -4.445 9.855 -0.616 1.00 81.62 94 LEU A O 1
ATOM 740 N N . ASP A 1 95 ? -6.375 10.867 -1.091 1.00 80.38 95 ASP A N 1
ATOM 741 C CA . ASP A 1 95 ? -5.741 12.144 -1.464 1.00 80.38 95 ASP A CA 1
ATOM 742 C C . ASP A 1 95 ? -4.889 12.736 -0.334 1.00 80.38 95 ASP A C 1
ATOM 744 O O . ASP A 1 95 ? -3.755 13.157 -0.550 1.00 80.38 95 ASP A O 1
ATOM 748 N N . LYS A 1 96 ? -5.419 12.733 0.895 1.00 82.75 96 LYS A N 1
ATOM 749 C CA . LYS A 1 96 ? -4.691 13.226 2.073 1.00 82.75 96 LYS A CA 1
ATOM 750 C C . LYS A 1 96 ? -3.530 12.306 2.429 1.00 82.75 96 LYS A C 1
ATOM 752 O O . LYS A 1 96 ? -2.471 12.788 2.821 1.00 82.75 96 LYS A O 1
ATOM 757 N N . THR A 1 97 ? -3.751 11.000 2.305 1.00 85.81 97 THR A N 1
ATOM 758 C CA . THR A 1 97 ? -2.740 9.974 2.534 1.00 85.81 97 THR A CA 1
ATOM 759 C C . THR A 1 97 ? -1.581 10.135 1.559 1.00 85.81 97 THR A C 1
ATOM 761 O O . THR A 1 97 ? -0.449 10.211 2.009 1.00 85.81 97 THR A O 1
ATOM 764 N N . LEU A 1 98 ? -1.842 10.288 0.258 1.00 84.44 98 LEU A N 1
ATOM 765 C CA . LEU A 1 98 ? -0.801 10.450 -0.757 1.00 84.44 98 LEU A CA 1
ATOM 766 C C . LEU A 1 98 ? 0.062 11.681 -0.482 1.00 84.44 98 LEU A C 1
ATOM 768 O O . LEU A 1 98 ? 1.274 11.550 -0.371 1.00 84.44 98 LEU A O 1
ATOM 772 N N . THR A 1 99 ? -0.544 12.849 -0.241 1.00 84.94 99 THR A N 1
ATOM 773 C CA . THR A 1 99 ? 0.215 14.061 0.120 1.00 84.94 99 THR A CA 1
ATOM 774 C C . THR A 1 99 ? 1.060 13.874 1.380 1.00 84.94 99 THR A C 1
ATOM 776 O O . THR A 1 99 ? 2.163 14.408 1.478 1.00 84.94 99 THR A O 1
ATOM 779 N N . LYS A 1 100 ? 0.553 13.134 2.370 1.00 85.12 100 LYS A N 1
ATOM 780 C CA . LYS A 1 100 ? 1.316 12.848 3.585 1.00 85.12 100 LYS A CA 1
ATOM 781 C C . LYS A 1 100 ? 2.507 11.933 3.286 1.00 85.12 100 LYS A C 1
ATOM 783 O O . LYS A 1 100 ? 3.618 12.249 3.697 1.00 85.12 100 LYS A O 1
ATOM 788 N N . CYS A 1 101 ? 2.265 10.844 2.565 1.00 86.88 101 CYS A N 1
ATOM 789 C CA . CYS A 1 101 ? 3.247 9.804 2.286 1.00 86.88 101 CYS A CA 1
ATOM 790 C C . CYS A 1 101 ? 4.374 10.258 1.358 1.00 86.88 101 CYS A C 1
ATOM 792 O O . CYS A 1 101 ? 5.479 9.748 1.449 1.00 86.88 101 CYS A O 1
ATOM 794 N N . GLU A 1 102 ? 4.134 11.268 0.524 1.00 80.75 102 GLU A N 1
ATOM 795 C CA . GLU A 1 102 ? 5.164 11.890 -0.319 1.00 80.75 102 GLU A CA 1
ATOM 796 C C . GLU A 1 102 ? 6.318 12.527 0.458 1.00 80.75 102 GLU A C 1
ATOM 798 O O . GLU A 1 102 ? 7.393 12.722 -0.099 1.00 80.75 102 GLU A O 1
ATOM 803 N N . ASN A 1 103 ? 6.083 12.903 1.714 1.00 80.94 103 ASN A N 1
ATOM 804 C CA . ASN A 1 103 ? 7.093 13.540 2.552 1.00 80.94 103 ASN A CA 1
ATOM 805 C C . ASN A 1 103 ? 7.719 12.557 3.549 1.00 80.94 103 ASN A C 1
ATOM 807 O O . ASN A 1 103 ? 8.521 12.978 4.384 1.00 80.94 103 ASN A O 1
ATOM 811 N N . GLU A 1 104 ? 7.329 11.278 3.512 1.00 81.38 104 GLU A N 1
ATOM 812 C CA . GLU A 1 104 ? 7.961 10.269 4.354 1.00 81.38 104 GLU A CA 1
ATOM 813 C C . GLU A 1 104 ? 9.315 9.874 3.768 1.00 81.38 104 GLU A C 1
ATOM 815 O O . GLU A 1 104 ? 9.495 9.753 2.558 1.00 81.38 104 GLU A O 1
ATOM 820 N N . SER A 1 105 ? 10.296 9.753 4.656 1.00 80.44 105 SER A N 1
ATOM 821 C CA . SER A 1 105 ? 11.628 9.282 4.297 1.00 80.44 105 SER A CA 1
ATOM 822 C C . SER A 1 105 ? 11.652 7.758 4.366 1.00 80.44 105 SER A C 1
ATOM 824 O O . SER A 1 105 ? 10.955 7.206 5.224 1.00 80.44 105 SER A O 1
ATOM 826 N N . PRO A 1 106 ? 12.463 7.094 3.529 1.00 80.19 106 PRO A N 1
ATOM 827 C CA . PRO A 1 106 ? 12.722 5.674 3.676 1.00 80.19 106 PRO A CA 1
ATOM 828 C C . PRO A 1 106 ? 13.134 5.319 5.099 1.00 80.19 106 PRO A C 1
ATOM 830 O O . PRO A 1 106 ? 13.880 6.049 5.756 1.00 80.19 106 PRO A O 1
ATOM 833 N N . ASP A 1 107 ? 12.608 4.202 5.574 1.00 74.81 107 ASP A N 1
ATOM 834 C CA . ASP A 1 107 ? 13.006 3.589 6.831 1.00 74.81 107 ASP A CA 1
ATOM 835 C C . ASP A 1 107 ? 14.064 2.502 6.594 1.00 74.81 107 ASP A C 1
ATOM 837 O O . ASP A 1 107 ? 14.392 2.146 5.464 1.00 74.81 107 ASP A O 1
ATOM 841 N N . SER A 1 108 ? 14.568 1.906 7.672 1.00 70.62 108 SER A N 1
ATOM 842 C CA . SER A 1 108 ? 15.572 0.839 7.592 1.00 70.62 108 SER A CA 1
ATOM 843 C C . SER A 1 108 ? 15.120 -0.405 6.808 1.00 70.62 108 SER A C 1
ATOM 845 O O . SER A 1 108 ? 15.965 -1.195 6.391 1.00 70.62 108 SER A O 1
ATOM 847 N N . GLN A 1 109 ? 13.806 -0.623 6.644 1.00 68.62 109 GLN A N 1
ATOM 848 C CA . GLN A 1 109 ? 13.267 -1.753 5.874 1.00 68.62 109 GLN A CA 1
ATOM 849 C C . GLN A 1 109 ? 13.245 -1.465 4.372 1.00 68.62 109 GLN A C 1
ATOM 851 O O . GLN A 1 109 ? 13.178 -2.392 3.580 1.00 68.62 109 GLN A O 1
ATOM 856 N N . THR A 1 110 ? 13.304 -0.197 3.978 1.00 77.69 110 THR A N 1
ATOM 857 C CA . THR A 1 110 ? 13.206 0.235 2.580 1.00 77.69 110 THR A CA 1
ATOM 858 C C . THR A 1 110 ? 14.517 0.792 2.046 1.00 77.69 110 THR A C 1
ATOM 860 O O . THR A 1 110 ? 14.770 0.678 0.856 1.00 77.69 110 THR A O 1
ATOM 863 N N . GLU A 1 111 ? 15.385 1.318 2.915 1.00 79.50 111 GLU A N 1
ATOM 864 C CA . GLU A 1 111 ? 16.659 1.972 2.573 1.00 79.50 111 GLU A CA 1
ATOM 865 C C . GLU A 1 111 ? 17.634 1.086 1.780 1.00 79.50 111 GLU A C 1
ATOM 867 O O . GLU A 1 111 ? 18.489 1.603 1.068 1.00 79.50 111 GLU A O 1
ATOM 872 N N . HIS A 1 112 ? 17.507 -0.239 1.876 1.00 80.25 112 HIS A N 1
ATOM 873 C CA . HIS A 1 112 ? 18.353 -1.191 1.153 1.00 80.25 112 HIS A CA 1
ATOM 874 C C . HIS A 1 112 ? 17.787 -1.621 -0.212 1.00 80.25 112 HIS A C 1
ATOM 876 O O . HIS A 1 112 ? 18.438 -2.393 -0.913 1.00 80.25 112 HIS A O 1
ATOM 882 N N . CYS A 1 113 ? 16.589 -1.161 -0.585 1.00 83.69 113 CYS A N 1
ATOM 883 C CA . CYS A 1 113 ? 16.024 -1.398 -1.911 1.00 83.69 113 CYS A CA 1
ATOM 884 C C . CYS A 1 113 ? 16.661 -0.463 -2.950 1.00 83.69 113 CYS A C 1
ATOM 886 O O . CYS A 1 113 ? 17.042 0.656 -2.618 1.00 83.69 113 CYS A O 1
ATOM 888 N N . ASP A 1 114 ? 16.681 -0.865 -4.225 1.00 84.69 114 ASP A N 1
ATOM 889 C CA . ASP A 1 114 ? 17.139 0.009 -5.323 1.00 84.69 114 ASP A CA 1
ATOM 890 C C . ASP A 1 114 ? 16.233 1.238 -5.508 1.00 84.69 114 ASP A C 1
ATOM 892 O O . ASP A 1 114 ? 16.697 2.322 -5.864 1.00 84.69 114 ASP A O 1
ATOM 896 N N . HIS A 1 115 ? 14.942 1.066 -5.205 1.00 89.38 115 HIS A N 1
ATOM 897 C CA . HIS A 1 115 ? 13.910 2.101 -5.243 1.00 89.38 115 HIS A CA 1
ATOM 898 C C . HIS A 1 115 ? 13.190 2.209 -3.889 1.00 89.38 115 HIS A C 1
ATOM 900 O O . HIS A 1 115 ? 12.038 1.779 -3.744 1.00 89.38 115 HIS A O 1
ATOM 906 N N . PRO A 1 116 ? 13.860 2.751 -2.853 1.00 88.25 116 PRO A N 1
ATOM 907 C CA . PRO A 1 116 ? 13.336 2.795 -1.487 1.00 88.25 116 PRO A CA 1
ATOM 908 C C . PRO A 1 116 ? 12.021 3.586 -1.380 1.00 88.25 116 PRO A C 1
ATOM 910 O O . PRO A 1 116 ? 11.152 3.279 -0.558 1.00 88.25 116 PRO A O 1
ATOM 913 N N . GLU A 1 117 ? 11.826 4.585 -2.240 1.00 89.56 117 GLU A N 1
ATOM 914 C CA . GLU A 1 117 ? 10.609 5.388 -2.332 1.00 89.56 117 GLU A CA 1
ATOM 915 C C . GLU A 1 117 ? 9.352 4.570 -2.651 1.00 89.56 117 GLU A C 1
ATOM 917 O O . GLU A 1 117 ? 8.274 4.903 -2.155 1.00 89.56 117 GLU A O 1
ATOM 922 N N . TYR A 1 118 ? 9.469 3.486 -3.423 1.00 91.44 118 TYR A N 1
ATOM 923 C CA . TYR A 1 118 ? 8.346 2.606 -3.754 1.00 91.44 118 TYR A CA 1
ATOM 924 C C . TYR A 1 118 ? 7.844 1.862 -2.523 1.00 91.44 118 TYR A C 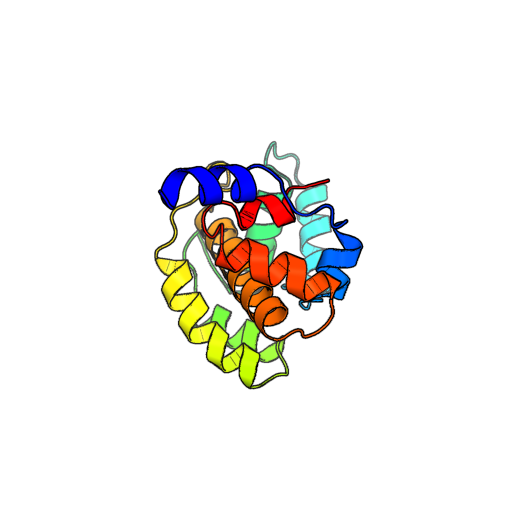1
ATOM 926 O O . TYR A 1 118 ? 6.652 1.877 -2.212 1.00 91.44 118 TYR A O 1
ATOM 934 N N . GLY A 1 119 ? 8.773 1.286 -1.767 1.00 88.38 119 GLY A N 1
ATOM 935 C CA . GLY A 1 119 ? 8.467 0.682 -0.482 1.00 88.38 119 GLY A CA 1
ATOM 936 C C . GLY A 1 119 ? 7.860 1.684 0.495 1.00 88.38 119 GLY A C 1
ATOM 937 O O . GLY A 1 119 ? 6.818 1.431 1.102 1.00 88.38 119 GLY A O 1
ATOM 938 N N . THR A 1 120 ? 8.479 2.860 0.590 1.00 88.69 120 THR A N 1
ATOM 939 C CA . THR A 1 120 ? 8.077 3.924 1.515 1.00 88.69 120 THR A CA 1
ATOM 940 C C . THR A 1 120 ? 6.645 4.385 1.255 1.00 88.69 120 THR A C 1
ATOM 942 O O . THR A 1 120 ? 5.825 4.436 2.178 1.00 88.69 120 THR A O 1
ATOM 945 N N . ILE A 1 121 ? 6.302 4.680 -0.006 1.00 88.81 121 ILE A N 1
ATOM 946 C CA . ILE A 1 121 ? 4.967 5.176 -0.345 1.00 88.81 121 ILE A CA 1
ATOM 947 C C . ILE A 1 121 ? 3.895 4.114 -0.077 1.00 88.81 121 ILE A C 1
ATOM 949 O O . ILE A 1 121 ? 2.857 4.438 0.504 1.00 88.81 121 ILE A O 1
ATOM 953 N N . LEU A 1 122 ? 4.134 2.847 -0.436 1.00 88.00 122 LEU A N 1
ATOM 954 C CA . LEU A 1 122 ? 3.157 1.773 -0.242 1.00 88.00 122 LEU A CA 1
ATOM 955 C C . LEU A 1 122 ? 2.943 1.473 1.243 1.00 88.00 122 LEU A C 1
ATOM 957 O O . LEU A 1 122 ? 1.795 1.406 1.689 1.00 88.00 122 LEU A O 1
ATOM 961 N N . SER A 1 123 ? 4.023 1.373 2.021 1.00 85.50 123 SER A N 1
ATOM 962 C CA . SER A 1 123 ? 3.957 1.179 3.472 1.00 85.50 123 SER A CA 1
ATOM 963 C C . SER A 1 123 ? 3.197 2.316 4.152 1.00 85.50 123 SER A C 1
ATOM 965 O O . SER A 1 123 ? 2.284 2.069 4.948 1.00 85.50 123 SER A O 1
ATOM 967 N N . CYS A 1 124 ? 3.481 3.569 3.785 1.00 86.75 124 CYS A N 1
ATOM 968 C CA . CYS A 1 124 ? 2.757 4.709 4.334 1.00 86.75 124 CYS A CA 1
ATOM 969 C C . CYS A 1 124 ? 1.264 4.700 3.949 1.00 86.75 124 CYS A C 1
ATOM 971 O O . CYS A 1 124 ? 0.404 4.894 4.820 1.00 86.75 124 CYS A O 1
ATOM 973 N N . ILE A 1 125 ? 0.923 4.420 2.681 1.00 86.44 125 ILE A N 1
ATOM 974 C CA . ILE A 1 125 ? -0.479 4.329 2.240 1.00 86.44 125 ILE A CA 1
ATOM 975 C C . ILE A 1 125 ? -1.208 3.238 3.032 1.00 86.44 125 ILE A C 1
ATOM 977 O O . ILE A 1 125 ? -2.290 3.488 3.571 1.00 86.44 125 ILE A O 1
ATOM 981 N N . HIS A 1 126 ? -0.606 2.054 3.153 1.00 85.12 126 HIS A N 1
ATOM 982 C CA . HIS A 1 126 ? -1.161 0.931 3.905 1.00 85.12 126 HIS A CA 1
ATOM 983 C C . HIS A 1 126 ? -1.424 1.305 5.366 1.00 85.12 126 HIS A C 1
ATOM 985 O O . HIS A 1 126 ? -2.542 1.127 5.863 1.00 85.12 126 HIS A O 1
ATOM 991 N N . HIS A 1 127 ? -0.446 1.914 6.038 1.00 81.50 127 HIS A N 1
ATOM 992 C CA . HIS A 1 127 ? -0.585 2.338 7.428 1.00 81.50 127 HIS A CA 1
ATOM 993 C C . HIS A 1 127 ? -1.698 3.368 7.638 1.00 81.50 127 HIS A C 1
ATOM 995 O O . HIS A 1 127 ? -2.490 3.237 8.577 1.00 81.50 127 HIS A O 1
ATOM 1001 N N . GLU A 1 128 ? -1.805 4.388 6.785 1.00 84.44 128 GLU A N 1
ATOM 1002 C CA . GLU A 1 128 ? -2.832 5.424 6.937 1.00 84.44 128 GLU A CA 1
ATOM 1003 C C . GLU A 1 128 ? -4.243 4.907 6.631 1.00 84.44 128 GLU A C 1
ATOM 1005 O O . GLU A 1 128 ? -5.200 5.235 7.349 1.00 84.44 128 GLU A O 1
ATOM 1010 N N . LEU A 1 129 ? -4.385 4.055 5.611 1.00 81.44 129 LEU A N 1
ATOM 1011 C CA . LEU A 1 129 ? -5.657 3.407 5.299 1.00 81.44 129 LEU A CA 1
ATOM 1012 C C . LEU A 1 129 ? -6.100 2.489 6.435 1.00 81.44 129 LEU A C 1
ATOM 1014 O O . LEU A 1 129 ? -7.241 2.580 6.901 1.00 81.44 129 LEU A O 1
ATOM 1018 N N . PHE A 1 130 ? -5.184 1.666 6.941 1.00 81.81 130 PHE A N 1
ATOM 1019 C CA . PHE A 1 130 ? -5.470 0.734 8.020 1.00 81.81 130 PHE A CA 1
ATOM 1020 C C . PHE A 1 130 ? -5.867 1.468 9.295 1.00 81.81 130 PHE A C 1
ATOM 1022 O O . PHE A 1 130 ? -6.900 1.179 9.907 1.00 81.81 130 PHE A O 1
ATOM 1029 N N . LYS A 1 131 ? -5.072 2.474 9.676 1.00 79.62 131 LYS A N 1
ATOM 1030 C CA . LYS A 1 131 ? -5.346 3.328 10.829 1.00 79.62 131 LYS A CA 1
ATOM 1031 C C . LYS A 1 131 ? -6.753 3.889 10.742 1.00 79.62 131 LYS A C 1
ATOM 1033 O O . LYS A 1 131 ? -7.496 3.815 11.720 1.00 79.62 131 LYS A O 1
ATOM 1038 N N . THR A 1 132 ? -7.134 4.429 9.590 1.00 78.50 132 THR A N 1
ATOM 1039 C CA . THR A 1 132 ? -8.438 5.074 9.474 1.00 78.50 132 THR A CA 1
ATOM 1040 C C . THR A 1 132 ? -9.588 4.076 9.484 1.00 78.50 132 THR A C 1
ATOM 1042 O O . THR A 1 132 ? -10.593 4.296 10.161 1.00 78.50 132 THR A O 1
ATOM 1045 N N . CYS A 1 133 ? -9.414 2.939 8.825 1.00 78.94 133 CYS A N 1
ATOM 1046 C CA . CYS A 1 133 ? -10.360 1.838 8.874 1.00 78.94 133 CYS A CA 1
ATOM 1047 C C . CYS A 1 133 ? -10.594 1.336 10.312 1.00 78.94 133 CYS A C 1
ATOM 1049 O O . CYS A 1 133 ? -11.743 1.228 10.742 1.00 78.94 133 CYS A O 1
ATOM 1051 N N . ILE A 1 134 ? -9.533 1.153 11.113 1.00 79.06 134 ILE A N 1
ATOM 1052 C CA . ILE A 1 134 ? -9.660 0.844 12.548 1.00 79.06 134 ILE A CA 1
ATOM 1053 C C . ILE A 1 134 ? -10.364 1.967 13.311 1.00 79.06 134 ILE A C 1
ATOM 1055 O O . ILE A 1 134 ? -11.182 1.696 14.194 1.00 79.06 134 ILE A O 1
ATOM 1059 N N . MET A 1 135 ? -10.082 3.237 12.997 1.00 77.19 135 MET A N 1
ATOM 1060 C CA . MET A 1 135 ? -10.766 4.361 13.644 1.00 77.19 135 MET A CA 1
ATOM 1061 C C . MET A 1 135 ? -12.283 4.339 13.407 1.00 77.19 135 MET A C 1
ATOM 1063 O O . MET A 1 135 ? -13.011 4.862 14.255 1.00 77.19 135 MET A O 1
ATOM 1067 N N . ALA A 1 136 ? -12.765 3.725 12.325 1.00 75.69 136 ALA A N 1
ATOM 1068 C CA . ALA A 1 136 ? -14.190 3.586 12.030 1.00 75.69 136 ALA A CA 1
ATOM 1069 C C . ALA A 1 136 ? -14.870 2.418 12.772 1.00 75.69 136 ALA A C 1
ATOM 1071 O O . ALA A 1 136 ? -16.093 2.403 12.888 1.00 75.69 136 ALA A O 1
ATOM 1072 N N . LYS A 1 137 ? -14.115 1.452 13.312 1.00 80.00 137 LYS A N 1
ATOM 1073 C CA . LYS A 1 137 ? -14.697 0.269 13.964 1.00 80.00 137 LYS A CA 1
ATOM 1074 C C . LYS A 1 137 ? -15.192 0.533 15.383 1.00 80.00 137 LYS A C 1
ATOM 1076 O O . LYS A 1 137 ? -14.620 1.323 16.142 1.00 80.00 137 LYS A O 1
ATOM 1081 N N . THR A 1 138 ? -16.247 -0.193 15.750 1.00 79.50 138 THR A N 1
ATOM 1082 C CA . THR A 1 138 ? -16.886 -0.148 17.072 1.00 79.50 138 THR A CA 1
ATOM 1083 C C . THR A 1 138 ? -16.646 -1.395 17.917 1.00 79.50 138 THR A C 1
ATOM 1085 O O . THR A 1 138 ? -16.855 -1.331 19.127 1.00 79.50 138 THR A O 1
ATOM 1088 N N . ASP A 1 139 ? -16.160 -2.487 17.324 1.00 83.94 139 ASP A N 1
ATOM 1089 C CA . ASP A 1 139 ? -15.922 -3.751 18.020 1.00 83.94 139 ASP A CA 1
ATOM 1090 C C . ASP A 1 139 ? -14.950 -3.616 19.201 1.00 83.94 139 ASP A C 1
ATOM 1092 O O . ASP A 1 139 ? -13.940 -2.914 19.090 1.00 83.94 139 ASP A O 1
ATOM 1096 N N . PRO A 1 140 ? -15.177 -4.318 20.329 1.00 83.75 140 PRO A N 1
ATOM 1097 C CA . PRO A 1 140 ? -14.364 -4.168 21.539 1.00 83.75 140 PRO A CA 1
ATOM 1098 C C . PRO A 1 140 ? -12.863 -4.420 21.337 1.00 83.75 140 PRO A C 1
ATOM 1100 O O . PRO A 1 140 ? -12.032 -3.780 21.984 1.00 83.75 140 PRO A O 1
ATOM 1103 N N . ILE A 1 141 ? -12.498 -5.343 20.442 1.00 82.44 141 ILE A N 1
ATOM 1104 C CA . ILE A 1 141 ? -11.097 -5.636 20.104 1.00 82.44 141 ILE A CA 1
ATOM 1105 C C . ILE A 1 141 ? -10.502 -4.475 19.303 1.00 82.44 141 ILE A C 1
ATOM 1107 O O . ILE A 1 141 ? -9.446 -3.954 19.662 1.00 82.44 141 ILE A O 1
ATOM 1111 N N . CYS A 1 142 ? -11.224 -3.987 18.297 1.00 82.56 142 CYS A N 1
ATOM 1112 C CA . CYS A 1 142 ? -10.795 -2.865 17.470 1.00 82.56 142 CYS A CA 1
ATOM 1113 C C . CYS A 1 142 ? -10.738 -1.557 18.265 1.00 82.56 142 CYS A C 1
ATOM 1115 O O . CYS A 1 142 ? -9.845 -0.745 18.042 1.00 82.56 142 CYS A O 1
ATOM 1117 N N . GLN A 1 143 ? -11.603 -1.381 19.269 1.00 84.38 143 GLN A N 1
ATOM 1118 C CA . GLN A 1 143 ? -11.530 -0.270 20.220 1.00 84.38 143 GLN A CA 1
ATOM 1119 C C . GLN A 1 143 ? -10.244 -0.294 21.049 1.00 84.38 143 GLN A C 1
ATOM 1121 O O . GLN A 1 143 ? -9.672 0.764 21.305 1.00 84.38 143 GLN A O 1
ATOM 1126 N N . LYS A 1 144 ? -9.745 -1.472 21.454 1.00 82.31 144 LYS A N 1
ATOM 1127 C CA . LYS A 1 144 ? -8.454 -1.571 22.159 1.00 82.31 144 LYS A CA 1
ATOM 1128 C C . LYS A 1 144 ? -7.306 -1.099 21.270 1.00 82.31 144 LYS A C 1
ATOM 1130 O O . LYS A 1 144 ? -6.494 -0.295 21.721 1.00 82.31 144 LYS A O 1
ATOM 1135 N N . ILE A 1 145 ? -7.288 -1.531 20.010 1.00 81.94 145 ILE A N 1
ATOM 1136 C CA . ILE A 1 145 ? -6.279 -1.117 19.024 1.00 81.94 145 ILE A CA 1
ATOM 1137 C C . ILE A 1 145 ? -6.396 0.386 18.746 1.00 81.94 145 ILE A C 1
ATOM 1139 O O . ILE A 1 145 ? -5.419 1.124 18.842 1.00 81.94 145 ILE A O 1
ATOM 1143 N N . LYS A 1 146 ? -7.616 0.871 18.502 1.00 83.94 146 LYS A N 1
ATOM 1144 C CA . LYS A 1 146 ? -7.931 2.287 18.298 1.00 83.94 146 LYS A CA 1
ATOM 1145 C C . LYS A 1 146 ? -7.442 3.157 19.453 1.00 83.94 146 LYS A C 1
ATOM 1147 O O . LYS A 1 146 ? -6.824 4.196 19.227 1.00 83.94 146 LYS A O 1
ATOM 1152 N N . ASN A 1 147 ? -7.702 2.739 20.688 1.00 84.06 147 ASN A N 1
ATOM 1153 C CA . ASN A 1 147 ? -7.266 3.457 21.881 1.00 84.06 147 ASN A CA 1
ATOM 1154 C C . ASN A 1 147 ? -5.744 3.434 22.038 1.00 84.06 147 ASN A C 1
ATOM 1156 O O . ASN A 1 147 ? -5.179 4.449 22.440 1.00 84.06 147 ASN A O 1
ATOM 1160 N N . PHE A 1 148 ? -5.083 2.329 21.687 1.00 83.75 148 PHE A N 1
ATOM 1161 C CA . PHE A 1 148 ? -3.624 2.260 21.666 1.00 83.75 148 PHE A CA 1
ATOM 1162 C C . PHE A 1 148 ? -3.034 3.228 20.634 1.00 83.75 148 PHE A C 1
ATOM 1164 O O . PHE A 1 148 ? -2.240 4.080 21.013 1.00 83.75 148 PHE A O 1
ATOM 1171 N N . ILE A 1 149 ? -3.493 3.202 19.377 1.00 81.38 149 ILE A N 1
ATOM 1172 C CA . ILE A 1 149 ? -3.018 4.110 18.314 1.00 81.38 149 ILE A CA 1
ATOM 1173 C C . ILE A 1 149 ? -3.208 5.582 18.712 1.00 81.38 149 ILE A C 1
ATOM 1175 O O . ILE A 1 149 ? -2.339 6.415 18.464 1.00 81.38 149 ILE A O 1
ATOM 1179 N N . LYS A 1 150 ? -4.335 5.919 19.356 1.00 81.44 150 LYS A N 1
ATOM 1180 C CA . LYS A 1 150 ? -4.600 7.281 19.847 1.00 81.44 150 LYS A CA 1
ATOM 1181 C C . LYS A 1 150 ? -3.665 7.707 20.979 1.00 81.44 150 LYS A C 1
ATOM 1183 O O . LYS A 1 150 ? -3.302 8.876 21.047 1.00 81.44 150 LYS A O 1
ATOM 1188 N N . LYS A 1 151 ? -3.324 6.792 21.888 1.00 82.06 151 LYS A N 1
ATOM 1189 C CA . LYS A 1 151 ? -2.469 7.076 23.051 1.00 82.06 151 LYS A CA 1
ATOM 1190 C C . LYS A 1 151 ? -0.978 7.031 22.720 1.00 82.06 151 LYS A C 1
ATOM 1192 O O . LYS A 1 151 ? -0.211 7.782 23.312 1.00 82.06 151 LYS A O 1
ATOM 1197 N N . CYS A 1 152 ? -0.592 6.163 21.791 1.00 81.19 152 CYS A N 1
ATOM 1198 C CA . CYS A 1 152 ? 0.786 5.782 21.492 1.00 81.19 152 CYS A CA 1
ATOM 1199 C C . CYS A 1 152 ? 1.075 5.919 19.987 1.00 81.19 152 CYS A C 1
ATOM 1201 O O . CYS A 1 152 ? 1.435 4.938 19.335 1.00 81.19 152 CYS A O 1
ATOM 1203 N N . PRO A 1 153 ? 0.906 7.120 19.404 1.00 71.94 153 PRO A N 1
ATOM 1204 C CA . PRO A 1 153 ? 0.978 7.312 17.956 1.00 71.94 153 PRO A CA 1
ATOM 1205 C C . PRO A 1 153 ? 2.354 6.983 17.362 1.00 71.94 153 PRO A C 1
ATOM 1207 O O . PRO A 1 153 ? 2.418 6.594 16.202 1.00 71.94 153 PRO A O 1
ATOM 1210 N N . SER A 1 154 ? 3.431 7.097 18.146 1.00 73.94 154 SER A N 1
ATOM 1211 C CA . SER A 1 154 ? 4.807 6.783 17.734 1.00 73.94 154 SER A CA 1
ATOM 1212 C C . SER A 1 154 ? 5.146 5.290 17.742 1.00 73.94 154 SER A C 1
ATOM 1214 O O . SER A 1 154 ? 6.224 4.926 17.303 1.00 73.94 154 SER A O 1
ATOM 1216 N N . ARG A 1 155 ? 4.262 4.435 18.274 1.00 73.88 155 ARG A N 1
ATOM 1217 C CA . ARG A 1 155 ? 4.436 2.970 18.328 1.00 73.88 155 ARG A CA 1
ATOM 1218 C C . ARG A 1 155 ? 3.361 2.234 17.529 1.00 73.88 155 ARG A C 1
ATOM 1220 O O . ARG A 1 155 ? 3.093 1.059 17.763 1.00 73.88 155 ARG A O 1
ATOM 1227 N N . LYS A 1 156 ? 2.666 2.949 16.641 1.00 69.75 156 LYS A N 1
ATOM 1228 C CA . LYS A 1 156 ? 1.587 2.382 15.823 1.00 69.75 156 LYS A CA 1
ATOM 1229 C C . LYS A 1 156 ? 2.109 1.291 14.883 1.00 69.75 156 LYS A C 1
ATOM 1231 O O . LYS A 1 156 ? 1.393 0.320 14.675 1.00 69.75 156 LYS A O 1
ATOM 1236 N N . ASP A 1 157 ? 3.332 1.444 14.376 1.00 67.31 157 ASP A N 1
ATOM 1237 C CA . ASP A 1 157 ? 3.903 0.562 13.353 1.00 67.31 157 ASP A CA 1
ATOM 1238 C C . ASP A 1 157 ? 4.274 -0.818 13.938 1.00 67.31 157 ASP A C 1
ATOM 1240 O O . ASP A 1 157 ? 4.056 -1.855 13.322 1.00 67.31 157 ASP A O 1
ATOM 1244 N N . GLU A 1 158 ? 4.605 -0.867 15.230 1.00 73.75 158 GLU A N 1
ATOM 1245 C CA . GLU A 1 158 ? 4.898 -2.114 15.949 1.00 73.75 158 GLU A CA 1
ATOM 1246 C C . GLU A 1 158 ? 3.683 -3.059 16.099 1.00 73.75 158 GLU A C 1
ATOM 1248 O O . GLU A 1 158 ? 3.832 -4.244 16.420 1.00 73.75 158 GLU A O 1
ATOM 1253 N N . LEU A 1 159 ? 2.461 -2.558 15.863 1.00 69.44 159 LEU A N 1
ATOM 1254 C CA . LEU A 1 159 ? 1.259 -3.397 15.791 1.00 69.44 159 LEU A CA 1
ATOM 1255 C C . LEU A 1 159 ? 1.273 -4.330 14.573 1.00 69.44 159 LEU A C 1
ATOM 1257 O O . LEU A 1 159 ? 0.619 -5.372 14.610 1.00 69.44 159 LEU A O 1
ATOM 1261 N N . PHE A 1 160 ? 1.988 -3.960 13.511 1.00 62.84 160 PHE A N 1
ATOM 1262 C CA . PHE A 1 160 ? 2.062 -4.716 12.260 1.00 62.84 160 PHE A CA 1
ATOM 1263 C C . PHE A 1 160 ? 3.257 -5.683 12.238 1.00 62.84 160 PHE A C 1
ATOM 1265 O O . PHE A 1 160 ? 3.181 -6.750 11.618 1.00 62.84 160 PHE A O 1
ATOM 1272 N N . ASP A 1 161 ? 4.302 -5.372 13.009 1.00 59.34 161 ASP A N 1
ATOM 1273 C CA . ASP A 1 161 ? 5.527 -6.175 13.126 1.00 59.34 161 ASP A CA 1
ATOM 1274 C C . ASP A 1 161 ? 5.408 -7.354 14.107 1.00 59.34 161 ASP A C 1
ATOM 1276 O O . ASP A 1 161 ? 6.193 -8.305 14.060 1.00 59.34 161 ASP A O 1
ATOM 1280 N N . SER A 1 162 ? 4.407 -7.336 14.991 1.00 46.78 162 SER A N 1
ATOM 1281 C CA . SER A 1 162 ? 4.208 -8.367 16.018 1.00 46.78 162 SER A CA 1
ATOM 1282 C C . SER A 1 162 ? 3.792 -9.710 15.398 1.00 46.78 162 SER A C 1
ATOM 1284 O O . SER A 1 162 ? 2.648 -9.853 14.970 1.00 46.78 162 SER A O 1
ATOM 1286 N N . LYS A 1 163 ? 4.733 -10.665 15.320 1.00 39.31 163 LYS A N 1
ATOM 1287 C CA . LYS A 1 163 ? 4.546 -12.045 14.817 1.00 39.31 163 LYS A CA 1
ATOM 1288 C C . LYS A 1 163 ? 3.387 -12.784 15.489 1.00 39.31 163 LYS A C 1
ATOM 1290 O O . LYS A 1 163 ? 3.281 -12.723 16.735 1.00 39.31 163 LYS A O 1
#

Organism: NCBI:txid315576

InterPro domains:
  IPR052295 Odorant-binding protein [PTHR21066] (7-155)

Foldseek 3Di:
DPPVVLVVVLVDDPPADPVRLVVLPVDPDLADPVQQVVQVVVLVPDPDPADSVLSSLVSSCVVQVQDDQLGGDPVSSLVSVPVRDPDPVLSVQQVVQQVVQVPDDQDPVQVRHSRSSSVSSVVSSVLSSSLVSLVPDDDPSSVVLNVSCVSNVVCNVVNVVDD

Sequence (163 aa):
MSKKKTEKECQILPKVSKPKLLECCALPDFFKSDVRETCVSECSDSDADQDPWCCMTTCAMEETELGSNGTINKASVKKYFYDIFISIEIRKMLDKTLTKCENESPDSQTEHCDHPEYGTILSCIHHELFKTCIMAKTDPICQKIKNFIKKCPSRKDELFDSK

Radius of gyration: 17.18 Å; chains: 1; bounding box: 38×30×51 Å

Secondary structure (DSSP, 8-state):
--HHHHHHHHTS-----HHHHHHH--PPPSS-HHHHHHHHHHHHH------HHHHHHHHHHHHTTSEETTEE-HHHHHHHHHHH---HHHHHHHHHHHHHHTTPPP-TTTTTSSSHHHHHHHHHHHHHHHHHHHHH--SHHHHHHHHHHHH-GGGSTHHHH--